Protein AF-A0A0K2RAI9-F1 (afdb_monomer_lite)

Radius of gyration: 22.09 Å; chains: 1; bounding box: 43×58×55 Å

Sequence (141 aa):
MCGDSTQCEHCEAVRPSGDGKACTARARARSPASTPNLTAAYDSKPKEEITSVSQIRPGLVSMLSSFAKTPEQKAKIATAGACLGDAVLRAGFSAGSLHFFVGGAPLGSGSMVEHLATDKDKQLWTSTAFTGTMSGCLRSA

Foldseek 3Di:
DDDDDDDDDDDDDDDDDDDDDDPPPPPPPPPPPPQFQQQQPDDQPLPDDDQDLVQLLVLQLLQQLLQDPDPVLSVLSNQLSSQLSVLVNVLPADSQLSSSSSSNGNRRPHDSLVRRPDVVNSCSCVDPVSVVSSVVSSVVD

pLDDT: mean 71.95, std 19.82, range [30.84, 91.62]

Structure (mmCIF, N/CA/C/O backbone):
data_AF-A0A0K2RAI9-F1
#
_entry.id   AF-A0A0K2RAI9-F1
#
loop_
_atom_site.group_PDB
_atom_site.id
_atom_site.type_symbol
_atom_site.label_atom_id
_atom_site.label_alt_id
_atom_site.label_comp_id
_atom_site.label_asym_id
_atom_site.label_entity_id
_atom_site.label_seq_id
_atom_site.pdbx_PDB_ins_code
_atom_site.Cartn_x
_atom_site.Cartn_y
_atom_site.Cartn_z
_atom_site.occupancy
_atom_site.B_iso_or_equiv
_atom_site.auth_seq_id
_atom_site.auth_comp_id
_atom_site.auth_asym_id
_atom_site.auth_atom_id
_atom_site.pdbx_PDB_model_num
ATOM 1 N N . MET A 1 1 ? 18.852 44.214 -7.715 1.00 45.56 1 MET A N 1
ATOM 2 C CA . MET A 1 1 ? 19.507 43.484 -6.606 1.00 45.56 1 MET A CA 1
ATOM 3 C C . MET A 1 1 ? 18.631 42.292 -6.239 1.00 45.56 1 MET A C 1
ATOM 5 O O . MET A 1 1 ? 17.436 42.384 -6.487 1.00 45.56 1 MET A O 1
ATOM 9 N N . CYS A 1 2 ? 19.245 41.225 -5.707 1.00 36.06 2 CYS A N 1
ATOM 10 C CA . CYS A 1 2 ? 18.844 39.799 -5.723 1.00 36.06 2 CYS A CA 1
ATOM 11 C C . CYS A 1 2 ? 19.108 39.145 -7.097 1.00 36.06 2 CYS A C 1
ATOM 13 O O . CYS A 1 2 ? 18.464 39.506 -8.070 1.00 36.06 2 CYS A O 1
ATOM 15 N N . GLY A 1 3 ? 20.053 38.225 -7.289 1.00 35.62 3 GLY A N 1
ATOM 16 C CA . GLY A 1 3 ? 20.950 37.549 -6.353 1.00 35.62 3 GLY A CA 1
ATOM 17 C C . GLY A 1 3 ? 21.302 36.163 -6.907 1.00 35.62 3 GLY A C 1
ATOM 18 O O . GLY A 1 3 ? 20.411 35.341 -7.052 1.00 35.62 3 GLY A O 1
ATOM 19 N N . ASP A 1 4 ? 22.588 35.970 -7.189 1.00 37.91 4 ASP A N 1
ATOM 20 C CA . ASP A 1 4 ? 23.339 34.709 -7.126 1.00 37.91 4 ASP A CA 1
ATOM 21 C C . ASP A 1 4 ? 23.076 33.560 -8.136 1.00 37.91 4 ASP A C 1
ATOM 23 O O . ASP A 1 4 ? 22.118 32.801 -8.061 1.00 37.91 4 ASP A O 1
ATOM 27 N N . SER A 1 5 ? 24.038 33.447 -9.062 1.00 52.16 5 SER A N 1
ATOM 28 C CA . SER A 1 5 ? 24.790 32.235 -9.423 1.00 52.16 5 SER A CA 1
ATOM 29 C C . SER A 1 5 ? 24.032 30.928 -9.711 1.00 52.16 5 SER A C 1
ATOM 31 O O . SER A 1 5 ? 23.669 30.187 -8.804 1.00 52.16 5 SER A O 1
ATOM 33 N N . THR A 1 6 ? 23.991 30.528 -10.990 1.00 41.56 6 THR A N 1
ATOM 34 C CA . THR A 1 6 ? 24.748 29.362 -11.520 1.00 41.56 6 THR A CA 1
ATOM 35 C C . THR A 1 6 ? 24.171 28.892 -12.868 1.00 41.56 6 THR A C 1
ATOM 37 O O . THR A 1 6 ? 23.036 28.438 -12.955 1.00 41.56 6 THR A O 1
ATOM 40 N N . GLN A 1 7 ? 25.032 28.969 -13.892 1.00 42.25 7 GLN A N 1
ATOM 41 C CA . GLN A 1 7 ? 25.045 28.212 -15.157 1.00 42.25 7 GLN A CA 1
ATOM 42 C C . GLN A 1 7 ? 24.017 28.543 -16.255 1.00 42.25 7 GLN A C 1
ATOM 44 O O . GLN A 1 7 ? 22.974 27.916 -16.424 1.00 42.25 7 GLN A O 1
ATOM 49 N N . CYS A 1 8 ? 24.452 29.452 -17.134 1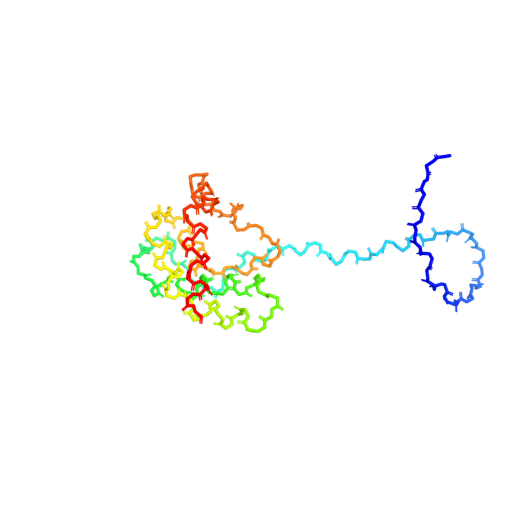.00 46.62 8 CYS A N 1
ATOM 50 C CA . CYS A 1 8 ? 24.381 29.223 -18.576 1.00 46.62 8 CYS A CA 1
ATOM 51 C C . CYS A 1 8 ? 25.149 27.940 -18.917 1.00 46.62 8 CYS A C 1
ATOM 53 O O . CYS A 1 8 ? 26.312 27.861 -18.542 1.00 46.62 8 CYS A O 1
ATOM 55 N N . GLU A 1 9 ? 24.584 27.021 -19.700 1.00 40.31 9 GLU A N 1
ATOM 56 C CA . GLU A 1 9 ? 25.393 26.184 -20.591 1.00 40.31 9 GLU A CA 1
ATOM 57 C C . GLU A 1 9 ? 24.587 25.757 -21.832 1.00 40.31 9 GLU A C 1
ATOM 59 O O . GLU A 1 9 ? 23.513 25.167 -21.742 1.00 40.31 9 GLU A O 1
ATOM 64 N N . HIS A 1 10 ? 25.164 26.106 -22.986 1.00 39.06 10 HIS A N 1
ATOM 65 C CA . HIS A 1 10 ? 24.870 25.681 -24.358 1.00 39.06 10 HIS A CA 1
ATOM 66 C C . HIS A 1 10 ? 23.598 26.186 -25.067 1.00 39.06 10 HIS A C 1
ATOM 68 O O . HIS A 1 10 ? 22.583 25.504 -25.202 1.00 39.06 10 HIS A O 1
ATOM 74 N N . CYS A 1 11 ? 23.749 27.367 -25.679 1.00 37.88 11 CYS A N 1
ATOM 75 C CA . CYS A 1 11 ? 23.127 27.699 -26.960 1.00 37.88 11 CYS A CA 1
ATOM 76 C C . CYS A 1 11 ? 23.979 27.094 -28.089 1.00 37.88 11 CYS A C 1
ATOM 78 O O . CYS A 1 11 ? 25.105 27.543 -28.282 1.00 37.88 11 CYS A O 1
ATOM 80 N N . GLU A 1 12 ? 23.450 26.143 -28.863 1.00 37.72 12 GLU A N 1
ATOM 81 C CA . GLU A 1 12 ? 24.020 25.790 -30.171 1.00 37.72 12 GLU A CA 1
ATOM 82 C C . GLU A 1 12 ? 22.965 25.973 -31.271 1.00 37.72 12 GLU A C 1
ATOM 84 O O . GLU A 1 12 ? 21.769 25.743 -31.075 1.00 37.72 12 GLU A O 1
ATOM 89 N N . ALA A 1 13 ? 23.420 26.551 -32.378 1.00 40.81 13 ALA A N 1
ATOM 90 C CA . ALA A 1 13 ? 22.660 27.420 -33.259 1.00 40.81 13 ALA A CA 1
ATOM 91 C C . ALA A 1 13 ? 21.888 26.679 -34.359 1.00 40.81 13 ALA A C 1
ATOM 93 O O . ALA A 1 13 ? 22.457 25.884 -35.102 1.00 40.81 13 ALA A O 1
ATOM 94 N N . VAL A 1 14 ? 20.629 27.069 -34.576 1.00 36.84 14 VAL A N 1
ATOM 95 C CA . VAL A 1 14 ? 19.945 26.871 -35.861 1.00 36.84 14 VAL A CA 1
ATOM 96 C C . VAL A 1 14 ? 19.528 28.247 -36.374 1.00 36.84 14 VAL A C 1
ATOM 98 O O . VAL A 1 14 ? 18.810 28.983 -35.700 1.00 36.84 14 VAL A O 1
ATOM 101 N N . ARG A 1 15 ? 20.064 28.634 -37.537 1.00 35.94 15 ARG A N 1
ATOM 102 C CA . ARG A 1 15 ? 19.845 29.947 -38.166 1.00 35.94 15 ARG A CA 1
ATOM 103 C C . ARG A 1 15 ? 18.355 30.112 -38.526 1.00 35.94 15 ARG A C 1
ATOM 105 O O . ARG A 1 15 ? 17.828 29.219 -39.188 1.00 35.94 15 ARG A O 1
ATOM 112 N N . PRO A 1 16 ? 17.687 31.225 -38.170 1.00 39.94 16 PRO A N 1
ATOM 113 C CA . PRO A 1 16 ? 16.328 31.498 -38.620 1.00 39.94 16 PRO A CA 1
ATOM 114 C C . PRO A 1 16 ? 16.350 32.320 -39.918 1.00 39.94 16 PRO A C 1
ATOM 116 O O . PRO A 1 16 ? 16.980 33.376 -39.982 1.00 39.94 16 PRO A O 1
ATOM 119 N N . SER A 1 17 ? 15.639 31.860 -40.948 1.00 39.84 17 SER A N 1
ATOM 120 C CA . SER A 1 17 ? 15.112 32.761 -41.975 1.00 39.84 17 SER A CA 1
ATOM 121 C C . SER A 1 17 ? 13.777 33.304 -41.479 1.00 39.84 17 SER A C 1
ATOM 123 O O . SER A 1 17 ? 12.852 32.527 -41.262 1.00 39.84 17 SER A O 1
ATOM 125 N N . GLY A 1 18 ? 13.690 34.627 -41.351 1.00 38.16 18 GLY A N 1
ATOM 126 C CA . GLY A 1 18 ? 12.426 35.357 -41.253 1.00 38.16 18 GLY A CA 1
ATOM 127 C C . GLY A 1 18 ? 12.044 35.794 -39.842 1.00 38.16 18 GLY A C 1
ATOM 128 O O . GLY A 1 18 ? 11.634 34.985 -39.022 1.00 38.16 18 GLY A O 1
ATOM 129 N N . ASP A 1 19 ? 12.199 37.097 -39.616 1.00 47.91 19 ASP A N 1
ATOM 130 C CA . ASP A 1 19 ? 11.385 37.991 -38.790 1.00 47.91 19 ASP A CA 1
ATOM 131 C C . ASP A 1 19 ? 10.668 37.459 -37.539 1.00 47.91 19 ASP A C 1
ATOM 133 O O . ASP A 1 19 ? 9.667 36.750 -37.592 1.00 47.91 19 ASP A O 1
ATOM 137 N N . GLY A 1 20 ? 11.113 37.981 -36.392 1.00 39.53 20 GLY A N 1
ATOM 138 C CA . GLY A 1 20 ? 10.353 37.980 -35.145 1.00 39.53 20 GLY A CA 1
ATOM 139 C C . GLY A 1 20 ? 11.200 37.560 -33.954 1.00 39.53 20 GLY A C 1
ATOM 140 O O . GLY A 1 20 ? 11.411 36.377 -33.707 1.00 39.53 20 GLY A O 1
ATOM 141 N N . LYS A 1 21 ? 11.678 38.535 -33.170 1.00 43.12 21 LYS A N 1
ATOM 142 C CA . LYS A 1 21 ? 12.261 38.279 -31.845 1.00 43.12 21 LYS A CA 1
ATOM 143 C C . LYS A 1 21 ? 11.191 37.647 -30.950 1.00 43.12 21 LYS A C 1
ATOM 145 O O . LYS A 1 21 ? 10.388 38.354 -30.354 1.00 43.12 21 LYS A O 1
ATOM 150 N N . ALA A 1 22 ? 11.221 36.330 -30.815 1.00 35.75 22 ALA A N 1
ATOM 151 C CA . ALA A 1 22 ? 10.556 35.627 -29.734 1.00 35.75 22 ALA A CA 1
ATOM 152 C C . ALA A 1 22 ? 11.609 34.789 -29.013 1.00 35.75 22 ALA A C 1
ATOM 154 O O . ALA A 1 22 ? 12.092 33.784 -29.530 1.00 35.75 22 ALA A O 1
ATOM 155 N N . CYS A 1 23 ? 11.975 35.208 -27.801 1.00 30.84 23 CYS A N 1
ATOM 156 C CA . CYS A 1 23 ? 12.595 34.304 -26.845 1.00 30.84 23 CYS A CA 1
ATOM 157 C C . CYS A 1 23 ? 11.533 33.263 -26.488 1.00 30.84 23 CYS A C 1
ATOM 159 O O . CYS A 1 23 ? 10.765 33.445 -25.546 1.00 30.84 23 CYS A O 1
ATOM 161 N N . THR A 1 24 ? 11.439 32.185 -27.263 1.00 36.31 24 THR A N 1
ATOM 162 C CA . THR A 1 24 ? 10.699 31.006 -26.835 1.00 36.31 24 THR A CA 1
ATOM 163 C C . THR A 1 24 ? 11.445 30.452 -25.638 1.00 36.31 24 THR A C 1
ATOM 165 O O . THR A 1 24 ? 12.447 29.749 -25.784 1.00 36.31 24 THR A O 1
ATOM 168 N N . ALA A 1 25 ? 10.965 30.790 -24.441 1.00 41.06 25 ALA A N 1
ATOM 169 C CA . ALA A 1 25 ? 11.183 29.959 -23.281 1.00 41.06 25 ALA A CA 1
ATOM 170 C C . ALA A 1 25 ? 10.761 28.556 -23.712 1.00 41.06 25 ALA A C 1
ATOM 172 O O . ALA A 1 25 ? 9.574 28.272 -23.880 1.00 41.06 25 ALA A O 1
ATOM 173 N N . ARG A 1 26 ? 11.749 27.695 -23.975 1.00 37.47 26 ARG A N 1
ATOM 174 C CA . ARG A 1 26 ? 11.554 26.255 -23.988 1.00 37.47 26 ARG A CA 1
ATOM 175 C C . ARG A 1 26 ? 11.016 25.965 -22.598 1.00 37.47 26 ARG A C 1
ATOM 177 O O . ARG A 1 26 ? 11.778 25.787 -21.649 1.00 37.47 26 ARG A O 1
ATOM 184 N N . ALA A 1 27 ? 9.692 25.957 -22.471 1.00 38.25 27 ALA A N 1
ATOM 185 C CA . ALA A 1 27 ? 9.048 25.116 -21.503 1.00 38.25 27 ALA A CA 1
ATOM 186 C C . ALA A 1 27 ? 9.686 23.760 -21.766 1.00 38.25 27 ALA A C 1
ATOM 188 O O . ALA A 1 27 ? 9.424 23.117 -22.784 1.00 38.25 27 ALA A O 1
ATOM 189 N N . ARG A 1 28 ? 10.639 23.391 -20.900 1.00 36.75 28 ARG A N 1
ATOM 190 C CA . ARG A 1 28 ? 10.981 22.004 -20.638 1.00 36.75 28 ARG A CA 1
ATOM 191 C C . ARG A 1 28 ? 9.630 21.325 -20.704 1.00 36.75 28 ARG A C 1
ATOM 193 O O . ARG A 1 28 ? 8.760 21.682 -19.906 1.00 36.75 28 ARG A O 1
ATOM 200 N N . ALA A 1 29 ? 9.411 20.482 -21.706 1.00 37.72 29 ALA A N 1
ATOM 201 C CA . ALA A 1 29 ? 8.288 19.582 -21.667 1.00 37.72 29 ALA A CA 1
ATOM 202 C C . ALA A 1 29 ? 8.487 18.842 -20.344 1.00 37.72 29 ALA A C 1
ATOM 204 O O . ALA A 1 29 ? 9.337 17.961 -20.233 1.00 37.72 29 ALA A O 1
ATOM 205 N N . ARG A 1 30 ? 7.818 19.314 -19.282 1.00 36.12 30 ARG A N 1
ATOM 206 C CA . ARG A 1 30 ? 7.545 18.494 -18.121 1.00 36.12 30 ARG A CA 1
ATOM 207 C C . ARG A 1 30 ? 6.828 17.348 -18.790 1.00 36.12 30 ARG A C 1
ATOM 209 O O . ARG A 1 30 ? 5.745 17.563 -19.335 1.00 36.12 30 ARG A O 1
ATOM 216 N N . SER A 1 31 ? 7.490 16.193 -18.853 1.00 37.91 31 SER A N 1
ATOM 217 C CA . SER A 1 31 ? 6.825 14.925 -19.111 1.00 37.91 31 SER A CA 1
ATOM 218 C C . SER A 1 31 ? 5.465 15.029 -18.431 1.00 37.91 31 SER A C 1
ATOM 220 O O . SER A 1 31 ? 5.462 15.485 -17.276 1.00 37.91 31 SER A O 1
ATOM 222 N N . PRO A 1 32 ? 4.346 14.781 -19.145 1.00 43.00 32 PRO A N 1
ATOM 223 C CA . PRO A 1 32 ? 3.017 14.988 -18.582 1.00 43.00 32 PRO A CA 1
ATOM 224 C C . PRO A 1 32 ? 3.064 14.389 -17.190 1.00 43.00 32 PRO A C 1
ATOM 226 O O . PRO A 1 32 ? 3.530 13.258 -17.066 1.00 43.00 32 PRO A O 1
ATOM 229 N N . ALA A 1 33 ? 2.775 15.195 -16.162 1.00 47.22 33 ALA A N 1
ATOM 230 C CA . ALA A 1 33 ? 2.782 14.722 -14.788 1.00 47.22 33 ALA A CA 1
ATOM 231 C C . ALA A 1 33 ? 1.947 13.444 -14.802 1.00 47.22 33 ALA A C 1
ATOM 233 O O . ALA A 1 33 ? 0.750 13.518 -15.081 1.00 47.22 33 ALA A O 1
ATOM 234 N N . SER A 1 34 ? 2.634 12.299 -14.717 1.00 51.09 34 SER A N 1
ATOM 235 C CA . SER A 1 34 ? 2.105 11.032 -15.198 1.00 51.09 34 SER A CA 1
ATOM 236 C C . SER A 1 34 ? 0.830 10.777 -14.433 1.00 51.09 34 SER A C 1
ATOM 238 O O . SER A 1 34 ? 0.868 10.622 -13.213 1.00 51.09 34 SER A O 1
ATOM 240 N N . THR A 1 35 ? -0.302 10.823 -15.127 1.00 48.22 35 THR A N 1
ATOM 241 C CA . THR A 1 35 ? -1.587 10.515 -14.519 1.00 48.22 35 THR A CA 1
ATOM 242 C C . THR A 1 35 ? -1.444 9.101 -13.957 1.00 48.22 35 THR A C 1
ATOM 244 O O . THR A 1 35 ? -1.031 8.212 -14.711 1.00 48.22 35 THR A O 1
ATOM 247 N N . PRO A 1 36 ? -1.650 8.884 -12.645 1.00 56.69 36 PRO A N 1
ATOM 248 C CA . PRO A 1 36 ? -1.454 7.569 -12.056 1.00 56.69 36 PRO A CA 1
ATOM 249 C C . PRO A 1 36 ? -2.339 6.565 -12.793 1.00 56.69 36 PRO A C 1
ATOM 251 O O . PRO A 1 36 ? -3.520 6.828 -13.030 1.00 56.69 36 PRO A O 1
ATOM 254 N N . ASN A 1 37 ? -1.769 5.431 -13.203 1.00 59.53 37 ASN A N 1
ATOM 255 C CA . ASN A 1 37 ? -2.560 4.387 -13.831 1.00 59.53 37 ASN A CA 1
ATOM 256 C C . ASN A 1 37 ? -3.310 3.636 -12.727 1.00 59.53 37 ASN A C 1
ATOM 258 O O . ASN A 1 37 ? -2.749 2.797 -12.027 1.00 59.53 37 ASN A O 1
ATOM 262 N N . LEU A 1 38 ? -4.587 3.979 -12.569 1.00 63.22 38 LEU A N 1
ATOM 263 C CA . LEU A 1 38 ? -5.484 3.374 -11.583 1.00 63.22 38 LEU A CA 1
ATOM 264 C C . LEU A 1 38 ? -6.116 2.068 -12.075 1.00 63.22 38 LEU A C 1
ATOM 266 O O . LEU A 1 38 ? -6.953 1.495 -11.382 1.00 63.22 38 LEU A O 1
ATOM 270 N N . THR A 1 39 ? -5.739 1.596 -13.265 1.00 68.56 39 THR A N 1
ATOM 271 C CA . THR A 1 39 ? -6.208 0.307 -13.772 1.00 68.56 39 THR A CA 1
ATOM 272 C C . THR A 1 39 ? -5.646 -0.788 -12.880 1.00 68.56 39 THR A C 1
ATOM 274 O O . THR A 1 39 ? -4.428 -0.924 -12.750 1.00 68.56 39 THR A O 1
ATOM 277 N N . ALA A 1 40 ? -6.530 -1.566 -12.260 1.00 69.38 40 ALA A N 1
ATOM 278 C CA . ALA A 1 40 ? -6.128 -2.730 -11.493 1.00 69.38 40 ALA A CA 1
ATOM 279 C C . ALA A 1 40 ? -5.344 -3.694 -12.401 1.00 69.38 40 ALA A C 1
ATOM 281 O O . ALA A 1 40 ? -5.796 -4.051 -13.487 1.00 69.38 40 ALA A O 1
ATOM 282 N N . ALA A 1 41 ? -4.155 -4.093 -11.960 1.00 68.44 41 ALA A N 1
ATOM 283 C CA . ALA A 1 41 ? -3.351 -5.120 -12.609 1.00 68.44 41 ALA A CA 1
ATOM 284 C C . ALA A 1 41 ? -3.931 -6.530 -12.393 1.00 68.44 41 ALA A C 1
ATOM 286 O O . ALA A 1 41 ? -3.616 -7.442 -13.155 1.00 68.44 41 ALA A O 1
ATOM 287 N N . TYR A 1 42 ? -4.767 -6.704 -11.366 1.00 65.44 42 TYR A N 1
ATOM 288 C CA . TYR A 1 42 ? -5.403 -7.971 -11.016 1.00 65.44 42 TYR A CA 1
ATOM 289 C C . TYR A 1 42 ? -6.897 -7.775 -10.764 1.00 65.44 42 TYR A C 1
ATOM 291 O O . TYR A 1 42 ? -7.306 -6.773 -10.176 1.00 65.44 42 TYR A O 1
ATOM 299 N N . ASP A 1 43 ? -7.705 -8.759 -11.160 1.00 67.06 43 ASP A N 1
ATOM 300 C CA . ASP A 1 43 ? -9.129 -8.794 -10.834 1.00 67.06 43 ASP A CA 1
ATOM 301 C C . ASP A 1 43 ? -9.319 -8.914 -9.319 1.00 67.06 43 ASP A C 1
ATOM 303 O O . ASP A 1 43 ? -9.131 -9.978 -8.723 1.00 67.06 43 ASP A O 1
ATOM 307 N N . SER A 1 44 ? -9.724 -7.819 -8.679 1.00 62.00 44 SER A N 1
ATOM 308 C CA . SER A 1 44 ? -10.249 -7.858 -7.322 1.00 62.00 44 SER A CA 1
ATOM 309 C C . SER A 1 44 ? -11.765 -8.010 -7.403 1.00 62.00 44 SER A C 1
ATOM 311 O O . SER A 1 44 ? -12.461 -7.174 -7.971 1.00 62.00 44 SER A O 1
ATOM 313 N N . LYS A 1 45 ? -12.315 -9.097 -6.848 1.00 67.31 45 LYS A N 1
ATOM 314 C CA . LYS A 1 45 ? -13.771 -9.227 -6.707 1.00 67.31 45 LYS A CA 1
ATOM 315 C C . LYS A 1 45 ? -14.211 -8.354 -5.530 1.00 67.31 45 LYS A C 1
ATOM 317 O O . LYS A 1 45 ? -13.954 -8.752 -4.401 1.00 67.31 45 LYS A O 1
ATOM 322 N N . PRO A 1 46 ? -14.912 -7.225 -5.728 1.00 58.19 46 PRO A N 1
ATOM 323 C CA . PRO A 1 46 ? -15.147 -6.215 -4.684 1.00 58.19 46 PRO A CA 1
ATOM 324 C C . PRO A 1 46 ? -16.071 -6.659 -3.533 1.00 58.19 46 PRO A C 1
ATOM 326 O O . PRO A 1 46 ? -16.352 -5.876 -2.633 1.00 58.19 46 PRO A O 1
ATOM 329 N N . LYS A 1 47 ? -16.597 -7.890 -3.583 1.00 61.50 47 LYS A N 1
ATOM 330 C CA . LYS A 1 47 ? -17.438 -8.505 -2.542 1.00 61.50 47 LYS A CA 1
ATOM 331 C C . LYS A 1 47 ? -16.770 -9.707 -1.867 1.00 61.50 47 LYS A C 1
ATOM 333 O O . LYS A 1 47 ? -17.392 -10.338 -1.020 1.00 61.50 47 LYS A O 1
ATOM 338 N N . GLU A 1 48 ? -15.564 -10.077 -2.292 1.00 75.00 48 GLU A N 1
ATOM 339 C CA . GLU A 1 48 ? -14.844 -11.217 -1.731 1.00 75.00 48 GLU A CA 1
ATOM 340 C C . GLU A 1 48 ? -14.049 -10.761 -0.510 1.00 75.00 48 GLU A C 1
ATOM 342 O O . GLU A 1 48 ? -13.266 -9.820 -0.589 1.00 75.00 48 GLU A O 1
ATOM 347 N N . GLU A 1 49 ? -14.246 -11.411 0.633 1.00 78.25 49 GLU A N 1
ATOM 348 C CA . GLU A 1 49 ? -13.482 -11.063 1.824 1.00 78.25 49 GLU A CA 1
ATOM 349 C C . GLU A 1 49 ? -12.002 -11.415 1.620 1.00 78.25 49 GLU A C 1
ATOM 351 O O . GLU A 1 49 ? -11.640 -12.550 1.293 1.00 78.25 49 GLU A O 1
ATOM 356 N N . ILE A 1 50 ? -11.137 -10.419 1.796 1.00 81.38 50 ILE A N 1
ATOM 357 C CA . ILE A 1 50 ? -9.696 -10.586 1.660 1.00 81.38 50 ILE A CA 1
ATOM 358 C C . ILE A 1 50 ? -9.123 -10.974 3.024 1.00 81.38 50 ILE A C 1
ATOM 360 O O . ILE A 1 50 ? -8.925 -10.121 3.886 1.00 81.38 50 ILE A O 1
ATOM 364 N N . THR A 1 51 ? -8.845 -12.263 3.213 1.00 82.06 51 THR A N 1
ATOM 365 C CA . THR A 1 51 ? -8.391 -12.812 4.505 1.00 82.06 51 THR A CA 1
ATOM 366 C C . THR A 1 51 ? -6.983 -13.392 4.462 1.00 82.06 51 THR A C 1
ATOM 368 O O . THR A 1 51 ? -6.418 -13.717 5.505 1.00 82.06 51 THR A O 1
ATOM 371 N N . SER A 1 52 ? -6.388 -13.523 3.272 1.00 84.38 52 SER A N 1
ATOM 372 C CA . SER A 1 52 ? -5.115 -14.221 3.102 1.00 84.38 52 SER A CA 1
ATOM 373 C C . SER A 1 52 ? -4.052 -13.387 2.391 1.00 84.38 52 SER A C 1
ATOM 375 O O . SER A 1 52 ? -4.318 -12.631 1.454 1.00 84.38 52 SER A O 1
ATOM 377 N N . VAL A 1 53 ? -2.799 -13.566 2.821 1.00 86.00 53 VAL A N 1
ATOM 378 C CA . VAL A 1 53 ? -1.628 -12.882 2.243 1.00 86.00 53 VAL A CA 1
ATOM 379 C C . VAL A 1 53 ? -1.510 -13.195 0.753 1.00 86.00 53 VAL A C 1
ATOM 381 O O . VAL A 1 53 ? -1.172 -12.321 -0.041 1.00 86.00 53 VAL A O 1
ATOM 384 N N . SER A 1 54 ? -1.832 -14.427 0.358 1.00 83.69 54 SER A N 1
ATOM 385 C CA . SER A 1 54 ? -1.783 -14.891 -1.030 1.00 83.69 54 SER A CA 1
ATOM 386 C C . SER A 1 54 ? -2.697 -14.096 -1.968 1.00 83.69 54 SER A C 1
ATOM 388 O O . SER A 1 54 ? -2.348 -13.950 -3.136 1.00 83.69 54 SER A O 1
ATOM 390 N N . GLN A 1 55 ? -3.820 -13.560 -1.467 1.00 84.62 55 GLN A N 1
ATOM 391 C CA . GLN A 1 55 ? -4.738 -12.722 -2.249 1.00 84.62 55 GLN A CA 1
ATOM 392 C C . GLN A 1 55 ? -4.178 -11.305 -2.469 1.00 84.62 55 GLN A C 1
ATOM 394 O O . GLN A 1 55 ? -4.293 -10.767 -3.564 1.00 84.62 55 GLN A O 1
ATOM 399 N N . ILE A 1 56 ? -3.538 -10.702 -1.459 1.00 85.31 56 ILE A N 1
ATOM 400 C CA . ILE A 1 56 ? -3.043 -9.309 -1.530 1.00 85.31 56 ILE A CA 1
ATOM 401 C C . ILE A 1 56 ? -1.662 -9.217 -2.168 1.00 85.31 56 ILE A C 1
ATOM 403 O O . ILE A 1 56 ? -1.378 -8.273 -2.904 1.00 85.31 56 ILE A O 1
ATOM 407 N N . ARG A 1 57 ? -0.789 -10.188 -1.885 1.00 88.50 57 ARG A N 1
ATOM 408 C CA . ARG A 1 57 ? 0.618 -10.189 -2.299 1.00 88.50 57 ARG A CA 1
ATOM 409 C C . ARG A 1 57 ? 0.831 -9.816 -3.772 1.00 88.50 57 ARG A C 1
ATOM 411 O O . ARG A 1 57 ? 1.646 -8.925 -3.999 1.00 88.50 57 ARG A O 1
ATOM 418 N N . PRO A 1 58 ? 0.189 -10.457 -4.770 1.00 86.12 58 PRO A N 1
ATOM 419 C CA . PRO A 1 58 ? 0.478 -10.159 -6.175 1.00 86.12 58 PRO A CA 1
ATOM 420 C C . PRO A 1 58 ? 0.172 -8.699 -6.540 1.00 86.12 58 PRO A C 1
ATOM 422 O O . PRO A 1 58 ? 1.008 -8.033 -7.159 1.00 86.12 58 PRO A O 1
ATOM 425 N N . GLY A 1 59 ? -0.970 -8.176 -6.087 1.00 85.94 59 GLY A N 1
ATOM 426 C CA . GLY A 1 59 ? -1.350 -6.786 -6.307 1.00 85.94 59 GLY A CA 1
ATOM 427 C C . GLY A 1 59 ? -0.430 -5.805 -5.586 1.00 85.94 59 GLY A C 1
ATOM 428 O O . GLY A 1 59 ? 0.119 -4.888 -6.200 1.00 85.94 59 GLY A O 1
ATOM 429 N N . LEU A 1 60 ? -0.165 -6.053 -4.304 1.00 86.56 60 LEU A N 1
ATOM 430 C CA . LEU A 1 60 ? 0.687 -5.201 -3.481 1.00 86.56 60 LEU A CA 1
ATOM 431 C C . LEU A 1 60 ? 2.118 -5.128 -4.028 1.00 86.56 60 LEU A C 1
ATOM 433 O O . LEU A 1 60 ? 2.688 -4.041 -4.115 1.00 86.56 60 LEU A O 1
ATOM 437 N N . VAL A 1 61 ? 2.687 -6.263 -4.449 1.00 88.06 61 VAL A N 1
ATOM 438 C CA . VAL A 1 61 ? 4.017 -6.317 -5.072 1.00 88.06 61 VAL A CA 1
ATOM 439 C C . VAL A 1 61 ? 4.035 -5.538 -6.383 1.00 88.06 61 VAL A C 1
ATOM 441 O O . VAL A 1 61 ? 4.970 -4.771 -6.598 1.00 88.06 61 VAL A O 1
ATOM 444 N N . SER A 1 62 ? 3.021 -5.682 -7.241 1.00 85.12 62 SER A N 1
ATOM 445 C CA . SER A 1 62 ? 2.917 -4.932 -8.505 1.00 85.12 62 SER A CA 1
ATOM 446 C C . SER A 1 62 ? 2.862 -3.421 -8.273 1.00 85.12 62 SER A C 1
ATOM 448 O O . SER A 1 62 ? 3.642 -2.652 -8.848 1.00 85.12 62 SER A O 1
ATOM 450 N N . MET A 1 63 ? 1.992 -2.996 -7.358 1.00 86.19 63 MET A N 1
ATOM 451 C CA . MET A 1 63 ? 1.829 -1.593 -7.004 1.00 86.19 63 MET A CA 1
ATOM 452 C C . MET A 1 63 ? 3.120 -1.015 -6.414 1.00 86.19 63 MET A C 1
ATOM 454 O O . MET A 1 63 ? 3.613 0.001 -6.894 1.00 86.19 63 MET A O 1
ATOM 458 N N . LEU A 1 64 ? 3.726 -1.677 -5.423 1.00 84.69 64 LEU A N 1
ATOM 459 C CA . LEU A 1 64 ? 4.972 -1.210 -4.806 1.00 84.69 64 LEU A CA 1
ATOM 460 C C . LEU A 1 64 ? 6.147 -1.216 -5.792 1.00 84.69 64 LEU A C 1
ATOM 462 O O . LEU A 1 64 ? 6.947 -0.280 -5.813 1.00 84.69 64 LEU A O 1
ATOM 466 N N . SER A 1 65 ? 6.219 -2.218 -6.670 1.00 85.56 65 SER A N 1
ATOM 467 C CA . SER A 1 65 ? 7.232 -2.289 -7.729 1.00 85.56 65 SER A CA 1
ATOM 468 C C . SER A 1 65 ? 7.123 -1.137 -8.726 1.00 85.56 65 SER A C 1
ATOM 470 O O . SER A 1 65 ? 8.106 -0.827 -9.396 1.00 85.56 65 SER A O 1
ATOM 472 N N . SER A 1 66 ? 5.967 -0.473 -8.818 1.00 83.06 66 SER A N 1
ATOM 473 C CA . SER A 1 66 ? 5.791 0.712 -9.664 1.00 83.06 66 SER A CA 1
ATOM 474 C C . SER A 1 66 ? 6.501 1.953 -9.112 1.00 83.06 66 SER A C 1
ATOM 476 O O . SER A 1 66 ? 6.837 2.848 -9.882 1.00 83.06 66 SER A O 1
ATOM 478 N N . PHE A 1 67 ? 6.792 1.985 -7.806 1.00 80.44 67 PHE A N 1
ATOM 479 C CA . PHE A 1 67 ? 7.589 3.036 -7.164 1.00 80.44 67 PHE A CA 1
ATOM 480 C C . PHE A 1 67 ? 9.097 2.741 -7.168 1.00 80.44 67 PHE A C 1
ATOM 48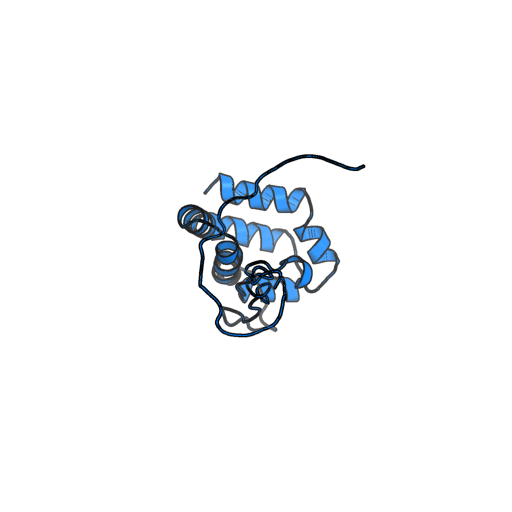2 O O . PHE A 1 67 ? 9.910 3.636 -6.923 1.00 80.44 67 PHE A O 1
ATOM 489 N N . ALA A 1 68 ? 9.488 1.491 -7.428 1.00 85.06 68 ALA A N 1
ATOM 490 C CA . ALA A 1 68 ? 10.886 1.090 -7.472 1.00 85.06 68 ALA A CA 1
ATOM 491 C C . ALA A 1 68 ? 11.595 1.676 -8.700 1.00 85.06 68 ALA A C 1
ATOM 493 O O . ALA A 1 68 ? 11.165 1.496 -9.841 1.00 85.06 68 ALA A O 1
ATOM 494 N N . LYS A 1 69 ? 12.733 2.333 -8.460 1.00 82.19 69 LYS A N 1
ATOM 495 C CA . LYS A 1 69 ? 13.554 2.969 -9.501 1.00 82.19 69 LYS A CA 1
ATOM 496 C C . LYS A 1 69 ? 14.551 2.004 -10.137 1.00 82.19 69 LYS A C 1
ATOM 498 O O . LYS A 1 69 ? 15.012 2.263 -11.244 1.00 82.19 69 LYS A O 1
ATOM 503 N N . THR A 1 70 ? 14.885 0.907 -9.453 1.00 85.50 70 THR A N 1
ATOM 504 C CA . THR A 1 70 ? 15.857 -0.088 -9.928 1.00 85.50 70 THR A CA 1
ATOM 505 C C . THR A 1 70 ? 15.280 -1.509 -9.930 1.00 85.50 70 THR A C 1
ATOM 507 O O . THR A 1 70 ? 14.375 -1.814 -9.145 1.00 85.50 70 THR A O 1
ATOM 510 N N . PRO A 1 71 ? 15.801 -2.413 -10.782 1.00 85.00 71 PRO A N 1
ATOM 511 C CA . PRO A 1 71 ? 15.429 -3.829 -10.764 1.00 85.00 71 PRO A CA 1
ATOM 512 C C . PRO A 1 71 ? 15.681 -4.508 -9.411 1.00 85.00 71 PRO A C 1
ATOM 514 O O . PRO A 1 71 ? 14.864 -5.311 -8.974 1.00 85.00 71 PRO A O 1
ATOM 517 N N . GLU A 1 72 ? 16.756 -4.144 -8.707 1.00 86.50 72 GLU A N 1
ATOM 518 C CA . GLU A 1 72 ? 17.065 -4.675 -7.370 1.00 86.50 72 GLU A CA 1
ATOM 519 C C . GLU A 1 72 ? 16.002 -4.292 -6.336 1.00 86.50 72 GLU A C 1
ATOM 521 O O . GLU A 1 72 ? 15.613 -5.112 -5.509 1.00 86.50 72 GLU A O 1
ATOM 526 N N . GLN A 1 73 ? 15.476 -3.064 -6.403 1.00 85.25 73 GLN A N 1
ATOM 527 C CA . GLN A 1 73 ? 14.365 -2.645 -5.548 1.00 85.25 73 GLN A CA 1
ATOM 528 C C . GLN A 1 73 ? 13.090 -3.437 -5.860 1.00 85.25 73 GLN A C 1
ATOM 530 O O . GLN A 1 73 ? 12.404 -3.862 -4.934 1.00 85.25 73 GLN A O 1
ATOM 535 N N . LYS A 1 74 ? 12.796 -3.694 -7.143 1.00 86.50 74 LYS A N 1
ATOM 536 C CA . LYS A 1 74 ? 11.665 -4.551 -7.544 1.00 86.50 74 LYS A CA 1
ATOM 537 C C . LYS A 1 74 ? 11.826 -5.978 -7.018 1.00 86.50 74 LYS A C 1
ATOM 539 O O . LYS A 1 74 ? 10.874 -6.531 -6.476 1.00 86.50 74 LYS A O 1
ATOM 544 N N . ALA A 1 75 ? 13.02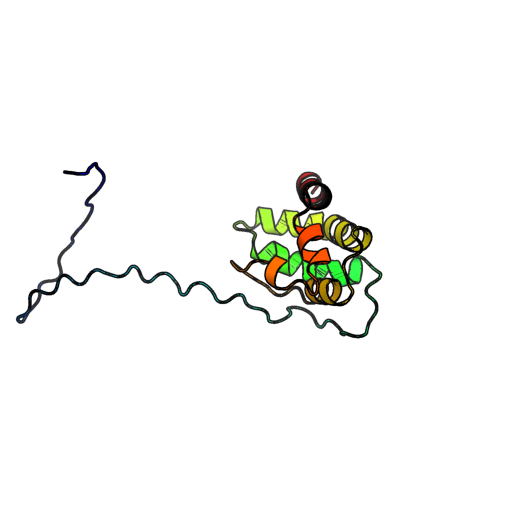8 -6.548 -7.118 1.00 87.94 75 ALA A N 1
ATOM 545 C CA . ALA A 1 75 ? 13.330 -7.875 -6.590 1.00 87.94 75 ALA A CA 1
ATOM 546 C C . ALA A 1 75 ? 13.146 -7.933 -5.065 1.00 87.94 75 ALA A C 1
ATOM 548 O O . ALA A 1 75 ? 12.466 -8.828 -4.572 1.00 87.94 75 ALA A O 1
ATOM 549 N N . LYS A 1 76 ? 13.646 -6.934 -4.324 1.00 89.69 76 LYS A N 1
ATOM 550 C CA . LYS A 1 76 ? 13.422 -6.830 -2.872 1.00 89.69 76 LYS A CA 1
ATOM 551 C C . LYS A 1 76 ? 11.950 -6.740 -2.502 1.00 89.69 76 LYS A C 1
ATOM 553 O O . LYS A 1 76 ? 11.520 -7.409 -1.573 1.00 89.69 76 LYS A O 1
ATOM 558 N N . ILE A 1 77 ? 11.163 -5.947 -3.229 1.00 88.19 77 ILE A N 1
ATOM 559 C CA . ILE A 1 77 ? 9.715 -5.841 -3.004 1.00 88.19 77 ILE A CA 1
ATOM 560 C C . ILE A 1 77 ? 9.026 -7.185 -3.264 1.00 88.19 77 ILE A C 1
ATOM 562 O O . ILE A 1 77 ? 8.165 -7.583 -2.483 1.00 88.19 77 ILE A O 1
ATOM 566 N N . ALA A 1 78 ? 9.416 -7.902 -4.321 1.00 88.38 78 ALA A N 1
ATOM 567 C CA . ALA A 1 78 ? 8.880 -9.226 -4.619 1.00 88.38 78 ALA A CA 1
ATOM 568 C C . ALA A 1 78 ? 9.208 -10.243 -3.512 1.00 88.38 78 ALA A C 1
ATOM 570 O O . ALA A 1 78 ? 8.306 -10.942 -3.048 1.00 88.38 78 ALA A O 1
ATOM 571 N N . THR A 1 79 ? 10.455 -10.268 -3.028 1.00 90.75 79 THR A N 1
ATOM 572 C CA . THR A 1 79 ? 10.886 -11.107 -1.896 1.00 90.75 79 THR A CA 1
ATOM 573 C C . THR A 1 79 ? 10.154 -10.730 -0.605 1.00 90.75 79 THR A C 1
ATOM 575 O O . THR A 1 79 ? 9.642 -11.597 0.103 1.00 90.75 79 THR A O 1
ATOM 578 N N . ALA A 1 80 ? 10.014 -9.432 -0.329 1.00 90.62 80 ALA A N 1
ATOM 579 C CA . ALA A 1 80 ? 9.297 -8.913 0.832 1.00 90.62 80 ALA A CA 1
ATOM 580 C C . ALA A 1 80 ? 7.774 -9.091 0.736 1.00 90.62 80 ALA A C 1
ATOM 582 O O . ALA A 1 80 ? 7.079 -8.887 1.729 1.00 90.62 80 ALA A O 1
ATOM 583 N N . GLY A 1 81 ? 7.232 -9.469 -0.427 1.00 88.06 81 GLY A N 1
ATOM 584 C CA . GLY A 1 81 ? 5.798 -9.458 -0.711 1.00 88.06 81 GLY A CA 1
ATOM 585 C C . GLY A 1 81 ? 4.944 -10.218 0.306 1.00 88.06 81 GLY A C 1
ATOM 586 O O . GLY A 1 81 ? 3.842 -9.779 0.624 1.00 88.06 81 GLY A O 1
ATOM 587 N N . ALA A 1 82 ? 5.451 -11.327 0.853 1.00 89.25 82 ALA A N 1
ATOM 588 C CA . ALA A 1 82 ? 4.756 -12.075 1.902 1.00 89.25 82 ALA A CA 1
ATOM 589 C C . ALA A 1 82 ? 4.684 -11.293 3.228 1.00 89.25 82 ALA A C 1
ATOM 591 O O . ALA A 1 82 ? 3.610 -11.191 3.815 1.00 89.25 82 ALA A O 1
ATOM 592 N N . CYS A 1 83 ? 5.796 -10.692 3.662 1.00 91.62 83 CYS A N 1
ATOM 593 C CA . CYS A 1 83 ? 5.847 -9.853 4.864 1.00 91.62 83 CYS A CA 1
ATOM 594 C C . CYS A 1 83 ? 4.986 -8.592 4.703 1.00 91.62 83 CYS A C 1
ATOM 596 O O . CYS A 1 83 ? 4.239 -8.225 5.604 1.00 91.62 83 CYS A O 1
ATOM 598 N N . LEU A 1 84 ? 5.035 -7.962 3.526 1.00 89.88 84 LEU A N 1
ATOM 599 C CA . LEU A 1 84 ? 4.245 -6.773 3.208 1.00 89.88 84 LEU A CA 1
ATOM 600 C C . LEU A 1 84 ? 2.739 -7.079 3.211 1.00 89.88 84 LEU A C 1
ATOM 602 O O . LEU A 1 84 ? 1.959 -6.326 3.788 1.00 89.88 84 LEU A O 1
ATOM 606 N N . GLY A 1 85 ? 2.325 -8.197 2.607 1.00 88.81 85 GLY A N 1
ATOM 607 C CA . GLY A 1 85 ? 0.920 -8.611 2.610 1.00 88.81 85 GLY A CA 1
ATOM 608 C C . GLY A 1 85 ? 0.411 -8.969 4.009 1.00 88.81 85 GLY A C 1
ATOM 609 O O . GLY A 1 85 ? -0.710 -8.611 4.361 1.00 88.81 85 GLY A O 1
ATOM 610 N N . ASP A 1 86 ? 1.243 -9.611 4.830 1.00 90.56 86 ASP A N 1
ATOM 611 C CA . ASP A 1 86 ? 0.924 -9.910 6.231 1.00 90.56 86 ASP A CA 1
ATOM 612 C C . ASP A 1 86 ? 0.798 -8.631 7.076 1.00 90.56 86 ASP A C 1
ATOM 614 O O . ASP A 1 86 ? -0.162 -8.483 7.832 1.00 90.56 86 ASP A O 1
ATOM 618 N N . ALA A 1 87 ? 1.694 -7.658 6.881 1.00 90.25 87 ALA A N 1
ATOM 619 C CA . ALA A 1 87 ? 1.617 -6.355 7.537 1.00 90.25 87 ALA A CA 1
ATOM 620 C C . ALA A 1 87 ? 0.312 -5.616 7.200 1.00 90.25 87 ALA A C 1
ATOM 622 O O . ALA A 1 87 ? -0.329 -5.066 8.094 1.00 90.25 87 ALA A O 1
ATOM 623 N N . VAL A 1 88 ? -0.106 -5.632 5.930 1.00 89.31 88 VAL A N 1
ATOM 624 C CA . VAL A 1 88 ? -1.370 -5.030 5.474 1.00 89.31 88 VAL A CA 1
ATOM 625 C C . VAL A 1 88 ? -2.586 -5.742 6.078 1.00 89.31 88 VAL A C 1
ATOM 627 O O . VAL A 1 88 ? -3.519 -5.080 6.524 1.00 89.31 88 VAL A O 1
ATOM 630 N N . LEU A 1 89 ? -2.586 -7.073 6.163 1.00 88.44 89 LEU A N 1
ATOM 631 C CA . LEU A 1 89 ? -3.698 -7.797 6.792 1.00 88.44 89 LEU A CA 1
ATOM 632 C C . LEU A 1 89 ? -3.805 -7.515 8.289 1.00 88.44 89 LEU A C 1
ATOM 634 O O . LEU A 1 89 ? -4.893 -7.242 8.791 1.00 88.44 89 LEU A O 1
ATOM 638 N N . ARG A 1 90 ? -2.679 -7.531 9.007 1.00 88.62 90 ARG A N 1
ATOM 639 C CA . ARG A 1 90 ? -2.654 -7.281 10.459 1.00 88.62 90 ARG A CA 1
ATOM 640 C C . ARG A 1 90 ? -2.937 -5.832 10.826 1.00 88.62 90 ARG A C 1
ATOM 642 O O . ARG A 1 90 ? -3.427 -5.570 11.918 1.00 88.62 90 ARG A O 1
ATOM 649 N N . ALA A 1 91 ? -2.637 -4.904 9.924 1.00 87.38 91 ALA A N 1
ATOM 650 C CA . ALA A 1 91 ? -2.956 -3.494 10.079 1.00 87.38 91 ALA A CA 1
ATOM 651 C C . ALA A 1 91 ? -4.467 -3.231 10.210 1.00 87.38 91 ALA A C 1
ATOM 653 O O . ALA A 1 91 ? -4.854 -2.237 10.819 1.00 87.38 91 ALA A O 1
ATOM 654 N N . GLY A 1 92 ? -5.324 -4.109 9.678 1.00 85.88 92 GLY A N 1
ATOM 655 C CA . GLY A 1 92 ? -6.775 -3.949 9.780 1.00 85.88 92 GLY A CA 1
ATOM 656 C C . GLY A 1 92 ? -7.324 -2.838 8.882 1.00 85.88 92 GLY A C 1
ATOM 657 O O . GLY A 1 92 ? -8.217 -2.096 9.295 1.00 85.88 92 GLY A O 1
ATOM 658 N N . PHE A 1 93 ? -6.779 -2.709 7.668 1.00 88.38 93 PHE A N 1
ATOM 659 C CA . PHE A 1 93 ? -7.341 -1.836 6.636 1.00 88.38 93 PHE A CA 1
ATOM 660 C C . PHE A 1 93 ? -8.785 -2.224 6.300 1.00 88.38 93 PHE A C 1
ATOM 662 O O . PHE A 1 93 ? -9.166 -3.394 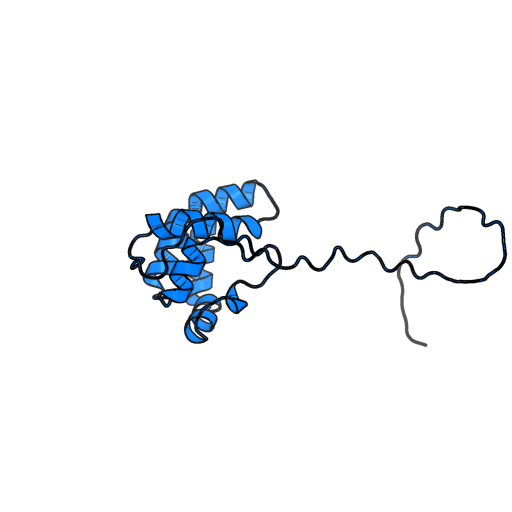6.371 1.00 88.38 93 PHE A O 1
ATOM 669 N N . SER A 1 94 ? -9.587 -1.245 5.880 1.00 87.50 94 SER A N 1
ATOM 670 C CA . SER A 1 94 ? -10.945 -1.516 5.403 1.00 87.50 94 SER A CA 1
ATOM 671 C C . SER A 1 94 ? -10.955 -2.386 4.138 1.00 87.50 94 SER A C 1
ATOM 673 O O . SER A 1 94 ? -10.022 -2.352 3.332 1.00 87.50 94 SER A O 1
ATOM 675 N N . ALA A 1 95 ? -12.050 -3.121 3.916 1.00 84.62 95 ALA A N 1
ATOM 676 C CA . ALA A 1 95 ? -12.211 -3.986 2.745 1.00 84.62 95 ALA A CA 1
ATOM 677 C C . ALA A 1 95 ? -11.978 -3.242 1.416 1.00 84.62 95 ALA A C 1
ATOM 679 O O . ALA A 1 95 ? -11.313 -3.770 0.530 1.00 84.62 95 ALA A O 1
ATOM 680 N N . GLY A 1 96 ? -12.442 -1.992 1.293 1.00 82.81 96 GLY A N 1
ATOM 681 C CA . GLY A 1 96 ? -12.213 -1.176 0.094 1.00 82.81 96 GLY A CA 1
ATOM 682 C C . GLY A 1 96 ? -10.725 -0.924 -0.180 1.00 82.81 96 GLY A C 1
ATOM 683 O O . GLY A 1 96 ? -10.267 -1.081 -1.310 1.00 82.81 96 GLY A O 1
ATOM 684 N N . SER A 1 97 ? -9.953 -0.616 0.865 1.00 86.75 97 SER A N 1
ATOM 685 C CA . SER A 1 97 ? -8.499 -0.445 0.770 1.00 86.75 97 SER A CA 1
ATOM 686 C C . SER A 1 97 ? -7.781 -1.773 0.492 1.00 86.75 97 SER A C 1
ATOM 688 O O . SER A 1 97 ? -6.865 -1.817 -0.327 1.00 86.75 97 SER A O 1
ATOM 690 N N . LEU A 1 98 ? -8.232 -2.882 1.091 1.00 86.75 98 LEU A N 1
ATOM 691 C CA . LEU A 1 98 ? -7.706 -4.220 0.793 1.00 86.75 98 LEU A CA 1
ATOM 692 C C . LEU A 1 98 ? -7.929 -4.609 -0.674 1.00 86.75 98 LEU A C 1
ATOM 694 O O . LEU A 1 98 ? -7.002 -5.082 -1.328 1.00 86.75 98 LEU A O 1
ATOM 698 N N . HIS A 1 99 ? -9.115 -4.350 -1.228 1.00 85.50 99 HIS A N 1
ATOM 699 C CA . HIS A 1 99 ? -9.401 -4.583 -2.646 1.00 85.50 99 HIS A CA 1
ATOM 700 C C . HIS A 1 99 ? -8.549 -3.729 -3.576 1.00 85.50 99 HIS A C 1
ATOM 702 O O . HIS A 1 99 ? -8.155 -4.199 -4.644 1.00 85.50 99 HIS A O 1
ATOM 708 N N . PHE A 1 100 ? -8.238 -2.499 -3.171 1.00 83.38 100 PHE A N 1
ATOM 709 C CA . PHE A 1 100 ? -7.311 -1.649 -3.901 1.00 83.38 100 PHE A CA 1
ATOM 710 C C . PHE A 1 100 ? -5.892 -2.244 -3.919 1.00 83.38 100 PHE A C 1
ATOM 712 O O . PHE A 1 100 ? -5.274 -2.328 -4.982 1.00 83.38 100 PHE A O 1
ATOM 719 N N . PHE A 1 101 ? -5.407 -2.760 -2.784 1.00 84.75 101 PHE A N 1
ATOM 720 C CA . PHE A 1 101 ? -4.114 -3.451 -2.722 1.00 84.75 101 PHE A CA 1
ATOM 721 C C . PHE A 1 101 ? -4.082 -4.728 -3.565 1.00 84.75 101 PHE A C 1
ATOM 723 O O . PHE A 1 101 ? -3.095 -4.965 -4.256 1.00 84.75 101 PHE A O 1
ATOM 730 N N . VAL A 1 102 ? -5.157 -5.523 -3.553 1.00 85.06 102 VAL A N 1
ATOM 731 C CA . VAL A 1 102 ? -5.310 -6.713 -4.411 1.00 85.06 102 VAL A CA 1
ATOM 732 C C . VAL A 1 102 ? -5.312 -6.319 -5.882 1.00 85.06 102 VAL A C 1
ATOM 734 O O . VAL A 1 102 ? -4.640 -6.961 -6.682 1.00 85.06 102 VAL A O 1
ATOM 737 N N . GLY A 1 103 ? -6.017 -5.239 -6.227 1.00 81.75 103 GLY A N 1
ATOM 738 C CA . GLY A 1 103 ? -6.056 -4.710 -7.585 1.00 81.75 103 GLY A CA 1
ATOM 739 C C . GLY A 1 103 ? -4.672 -4.308 -8.090 1.00 81.75 103 GLY A C 1
ATOM 740 O O . GLY A 1 103 ? -4.395 -4.433 -9.276 1.00 81.75 103 GLY A O 1
ATOM 741 N N . GLY A 1 104 ? -3.770 -3.882 -7.202 1.00 79.75 104 GLY A N 1
ATOM 742 C CA . GLY A 1 104 ? -2.356 -3.703 -7.526 1.00 79.75 104 GLY A CA 1
ATOM 743 C C . GLY A 1 104 ? -2.085 -2.662 -8.603 1.00 79.75 104 GLY A C 1
ATOM 744 O O . GLY A 1 104 ? -1.142 -2.820 -9.386 1.00 79.75 104 GLY A O 1
ATOM 745 N N . ALA A 1 105 ? -2.940 -1.639 -8.666 1.00 77.94 105 ALA A N 1
ATOM 746 C CA . ALA A 1 105 ? -2.872 -0.594 -9.671 1.00 77.94 105 ALA A CA 1
ATOM 747 C C . ALA A 1 105 ? -1.475 0.061 -9.669 1.00 77.94 105 ALA A C 1
ATOM 749 O O . ALA A 1 105 ? -0.995 0.477 -8.610 1.00 77.94 105 ALA A O 1
ATOM 750 N N . PRO A 1 106 ? -0.786 0.143 -10.819 1.00 70.69 106 PRO A N 1
ATOM 751 C CA . PRO A 1 106 ? 0.534 0.746 -10.902 1.00 70.69 106 PRO A CA 1
ATOM 752 C C . PRO A 1 106 ? 0.420 2.276 -10.844 1.00 70.69 106 PRO A C 1
ATOM 754 O O . PRO A 1 106 ? 0.373 2.969 -11.859 1.00 70.69 106 PRO A O 1
ATOM 757 N N . LEU A 1 107 ? 0.411 2.814 -9.624 1.00 67.56 107 LEU A N 1
ATOM 758 C CA . LEU A 1 107 ? 0.205 4.244 -9.361 1.00 67.56 107 LEU A CA 1
ATOM 759 C C . LEU A 1 107 ? 1.319 5.147 -9.911 1.00 67.56 107 LEU A C 1
ATOM 761 O O . LEU A 1 107 ? 1.115 6.350 -10.075 1.00 67.56 107 LEU A O 1
ATOM 765 N N . GLY A 1 108 ? 2.498 4.597 -10.207 1.00 66.88 108 GLY A N 1
ATOM 766 C CA . GLY A 1 108 ? 3.635 5.369 -10.707 1.00 66.88 108 GLY A CA 1
ATOM 767 C C . GLY A 1 108 ? 4.065 6.450 -9.710 1.00 66.88 108 GLY A C 1
ATOM 768 O O . GLY A 1 108 ? 4.507 6.133 -8.614 1.00 66.88 108 GLY A O 1
ATOM 769 N N . SER A 1 109 ? 3.955 7.729 -10.085 1.00 59.53 109 SER A N 1
ATOM 770 C CA . SER A 1 109 ? 4.257 8.871 -9.204 1.00 59.53 109 SER A CA 1
ATOM 771 C C . SER A 1 109 ? 3.081 9.331 -8.330 1.00 59.53 109 SER A C 1
ATOM 773 O O . SER A 1 109 ? 3.229 10.309 -7.600 1.00 59.53 109 SER A O 1
ATOM 775 N N . GLY A 1 110 ? 1.914 8.687 -8.430 1.00 64.62 110 GLY A N 1
ATOM 776 C CA . GLY A 1 110 ? 0.735 9.014 -7.624 1.00 64.62 110 GLY A CA 1
ATOM 777 C C . GLY A 1 110 ? 0.868 8.586 -6.162 1.00 64.62 110 GLY A C 1
ATOM 778 O O . GLY A 1 110 ? 1.628 7.677 -5.829 1.00 64.62 110 GLY A O 1
ATOM 779 N N . SER A 1 111 ? 0.111 9.229 -5.272 1.00 72.62 111 SER A N 1
ATOM 780 C CA . SER A 1 111 ? 0.106 8.884 -3.851 1.00 72.62 111 SER A CA 1
ATOM 781 C C . SER A 1 111 ? -0.891 7.766 -3.570 1.00 72.62 111 SER A C 1
ATOM 783 O O . SER A 1 111 ? -2.092 7.917 -3.772 1.00 72.62 111 SER A O 1
ATOM 785 N N . MET A 1 112 ? -0.412 6.648 -3.025 1.00 77.94 112 MET A N 1
ATOM 786 C CA . MET A 1 112 ? -1.277 5.542 -2.598 1.00 77.94 112 MET A CA 1
ATOM 787 C C . MET A 1 112 ? -2.330 5.971 -1.574 1.00 77.94 112 MET A C 1
ATOM 789 O O . MET A 1 112 ? -3.455 5.481 -1.595 1.00 77.94 112 MET A O 1
ATOM 793 N N . VAL A 1 113 ? -1.971 6.928 -0.717 1.00 81.38 113 VAL A N 1
ATOM 794 C CA . VAL A 1 113 ? -2.833 7.457 0.344 1.00 81.38 113 VAL A CA 1
ATOM 795 C C . VAL A 1 113 ? -4.099 8.096 -0.231 1.00 81.38 113 VAL A C 1
ATOM 797 O O . VAL A 1 113 ? -5.160 8.016 0.378 1.00 81.38 113 VAL A O 1
ATOM 800 N N . GLU A 1 114 ? -4.032 8.692 -1.420 1.00 79.44 114 GLU A N 1
ATOM 801 C CA . GLU A 1 114 ? -5.186 9.360 -2.035 1.00 79.44 114 GLU A CA 1
ATOM 802 C C . GLU A 1 114 ? -6.270 8.378 -2.496 1.00 79.44 114 GLU A C 1
ATOM 804 O O . GLU A 1 114 ? -7.427 8.766 -2.634 1.00 79.44 114 GLU A O 1
ATOM 809 N N . HIS A 1 115 ? -5.918 7.102 -2.670 1.00 80.75 115 HIS A N 1
ATOM 810 C CA . HIS A 1 115 ? -6.813 6.060 -3.172 1.00 80.75 115 HIS A CA 1
ATOM 811 C C . HIS A 1 115 ? -7.329 5.108 -2.088 1.00 80.75 115 HIS A C 1
ATOM 813 O O . HIS A 1 115 ? -8.090 4.188 -2.387 1.00 80.75 115 HIS A O 1
ATOM 819 N N . LEU A 1 116 ? -6.942 5.322 -0.829 1.00 83.88 116 LEU A N 1
ATOM 820 C CA . LEU A 1 116 ? -7.469 4.544 0.288 1.00 83.88 116 LEU A CA 1
ATOM 821 C C . LEU A 1 116 ? -8.918 4.939 0.584 1.00 83.88 116 LEU A C 1
ATOM 823 O O . LEU A 1 116 ? -9.2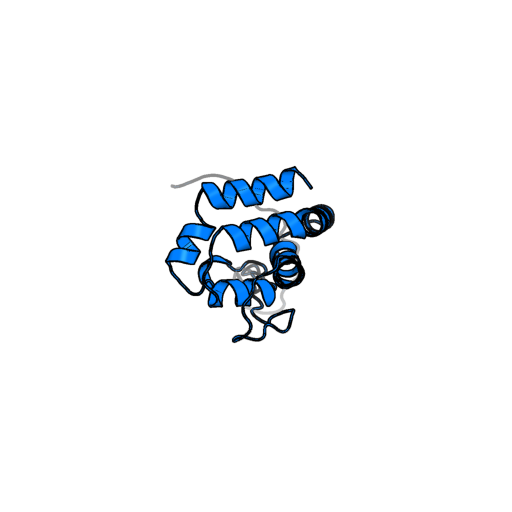77 6.118 0.567 1.00 83.88 116 LEU A O 1
ATOM 827 N N . ALA A 1 117 ? -9.740 3.933 0.883 1.00 83.50 117 ALA A N 1
ATOM 828 C CA . ALA A 1 117 ? -11.190 4.075 0.963 1.00 83.50 117 ALA A CA 1
ATOM 829 C C . ALA A 1 117 ? -11.657 4.960 2.129 1.00 83.50 117 ALA A C 1
ATOM 831 O O . ALA A 1 117 ? -12.727 5.561 2.054 1.00 83.50 117 ALA A O 1
ATOM 832 N N . THR A 1 118 ? -10.877 5.039 3.210 1.00 85.75 118 THR A N 1
ATOM 833 C CA . THR A 1 118 ? -11.239 5.793 4.416 1.00 85.75 118 THR A CA 1
ATOM 834 C C . THR A 1 118 ? -10.074 6.629 4.928 1.00 85.75 118 THR A C 1
ATOM 836 O O . THR A 1 118 ? -8.912 6.260 4.770 1.00 85.75 118 THR A O 1
ATOM 839 N N . ASP A 1 119 ? -10.359 7.736 5.617 1.00 87.50 119 ASP A N 1
ATOM 840 C CA . ASP A 1 119 ? -9.300 8.559 6.218 1.00 87.50 119 ASP A CA 1
ATOM 841 C C . ASP A 1 119 ? -8.562 7.837 7.354 1.00 87.50 119 ASP A C 1
ATOM 843 O O . ASP A 1 119 ? -7.382 8.093 7.590 1.00 87.50 119 ASP A O 1
ATOM 847 N N . LYS A 1 120 ? -9.214 6.871 8.013 1.00 88.75 120 LYS A N 1
ATOM 848 C CA . LYS A 1 120 ? -8.563 5.989 8.988 1.00 88.75 120 LYS A CA 1
ATOM 849 C C . LYS A 1 120 ? -7.480 5.135 8.326 1.00 88.75 120 LYS A C 1
ATOM 851 O O . LYS A 1 120 ? -6.379 5.038 8.860 1.00 88.75 120 LYS A O 1
ATOM 856 N N . ASP A 1 121 ? -7.767 4.566 7.156 1.00 89.25 121 ASP A N 1
ATOM 857 C CA . ASP A 1 121 ? -6.783 3.803 6.382 1.00 89.25 121 ASP A CA 1
ATOM 858 C C . ASP A 1 121 ? -5.613 4.693 5.951 1.00 89.25 121 ASP A C 1
ATOM 860 O O . ASP A 1 121 ? -4.458 4.281 6.038 1.00 89.25 121 ASP A O 1
ATOM 864 N N . LYS A 1 122 ? -5.894 5.937 5.545 1.00 89.56 122 LYS A N 1
ATOM 865 C CA . LYS A 1 122 ? -4.861 6.930 5.208 1.00 89.56 122 LYS A CA 1
ATOM 866 C C . LYS A 1 122 ? -3.930 7.196 6.378 1.00 89.56 122 LYS A C 1
ATOM 868 O O . LYS A 1 122 ? -2.714 7.096 6.226 1.00 89.56 122 LYS A O 1
ATOM 873 N N . GLN A 1 123 ? -4.496 7.480 7.549 1.00 89.94 123 GLN A N 1
ATOM 874 C CA . GLN A 1 123 ? -3.722 7.698 8.768 1.00 89.94 123 GLN A CA 1
ATOM 875 C C . GLN A 1 123 ? -2.898 6.467 9.135 1.00 89.94 123 GLN A C 1
ATOM 877 O O . GLN A 1 123 ? -1.724 6.600 9.479 1.00 89.94 123 GLN A O 1
ATOM 882 N N . LEU A 1 124 ? -3.485 5.274 9.010 1.00 90.00 124 LEU A N 1
ATOM 883 C CA . LEU A 1 124 ? -2.801 4.024 9.296 1.00 90.00 124 LEU A CA 1
ATOM 884 C C . LEU A 1 124 ? -1.613 3.809 8.357 1.00 90.00 124 LEU A C 1
ATOM 886 O O . LEU A 1 124 ? -0.512 3.531 8.836 1.00 90.00 124 LEU A O 1
ATOM 890 N N . TRP A 1 125 ? -1.813 4.016 7.052 1.00 87.62 125 TRP A N 1
ATOM 891 C CA . TRP A 1 125 ? -0.764 3.930 6.038 1.00 87.62 125 TRP A CA 1
ATOM 892 C C . TRP A 1 125 ? 0.398 4.882 6.331 1.00 87.62 125 TRP A C 1
ATOM 894 O O . TRP A 1 125 ? 1.560 4.511 6.191 1.00 87.62 125 TRP A O 1
ATOM 904 N N . THR A 1 126 ? 0.098 6.104 6.773 1.00 87.00 126 THR A N 1
ATOM 905 C CA . THR A 1 126 ? 1.113 7.104 7.135 1.00 87.00 126 THR A CA 1
ATOM 906 C C . THR A 1 126 ? 1.662 6.951 8.553 1.00 87.00 126 THR A C 1
ATOM 908 O O . THR A 1 126 ? 2.560 7.695 8.942 1.00 87.00 126 THR A O 1
ATOM 911 N N . SER A 1 127 ? 1.138 6.016 9.351 1.00 90.06 127 SER A N 1
ATOM 912 C CA . SER A 1 127 ? 1.546 5.879 10.747 1.00 90.06 127 SER A CA 1
ATOM 913 C C . SER A 1 127 ? 2.984 5.376 10.854 1.00 90.06 127 SER A C 1
ATOM 915 O O . SER A 1 127 ? 3.422 4.505 10.097 1.00 90.06 127 SER A O 1
ATOM 917 N N . THR A 1 128 ? 3.723 5.881 11.843 1.00 89.81 128 THR A N 1
ATOM 918 C CA . THR A 1 128 ? 5.108 5.460 12.108 1.00 89.81 128 THR A CA 1
ATOM 919 C C . THR A 1 128 ? 5.211 3.960 12.382 1.00 89.81 128 THR A C 1
ATOM 921 O O . THR A 1 128 ? 6.168 3.316 11.963 1.00 89.81 128 THR A O 1
ATOM 924 N N . ALA A 1 129 ? 4.211 3.385 13.057 1.00 89.25 129 ALA A N 1
ATOM 925 C CA . ALA A 1 129 ? 4.175 1.956 13.350 1.00 89.25 129 ALA A CA 1
ATOM 926 C C . ALA A 1 129 ? 4.093 1.129 12.059 1.00 89.25 129 ALA A C 1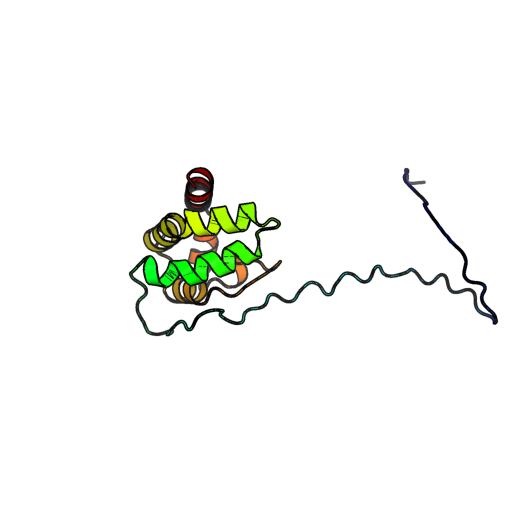
ATOM 928 O O . ALA A 1 129 ? 4.944 0.274 11.818 1.00 89.25 129 ALA A O 1
ATOM 929 N N . PHE A 1 130 ? 3.121 1.431 11.194 1.00 88.69 130 PHE A N 1
ATOM 930 C CA . PHE A 1 130 ? 2.919 0.693 9.949 1.00 88.69 130 PHE A CA 1
ATOM 931 C C . PHE A 1 130 ? 4.062 0.910 8.950 1.00 88.69 130 PHE A C 1
ATOM 933 O O . PHE A 1 130 ? 4.607 -0.049 8.404 1.00 88.69 130 PHE A O 1
ATOM 940 N N . THR A 1 131 ? 4.488 2.159 8.750 1.00 87.44 131 THR A N 1
ATOM 941 C CA . THR A 1 131 ? 5.643 2.480 7.893 1.00 87.44 131 THR A CA 1
ATOM 942 C C . THR A 1 131 ? 6.933 1.827 8.402 1.00 87.44 131 THR A C 1
ATOM 944 O O . THR A 1 131 ? 7.746 1.358 7.597 1.00 87.44 131 THR A O 1
ATOM 947 N N . GLY A 1 132 ? 7.099 1.719 9.725 1.00 88.88 132 GLY A N 1
ATOM 948 C CA . GLY A 1 132 ? 8.171 0.969 10.375 1.00 88.88 132 GLY A CA 1
ATOM 949 C C . GLY A 1 132 ? 8.134 -0.522 10.041 1.00 88.88 132 GLY A C 1
ATOM 950 O O . GLY A 1 132 ? 9.158 -1.074 9.637 1.00 88.88 132 GLY A O 1
ATOM 951 N N . THR A 1 133 ? 6.963 -1.162 10.125 1.00 90.75 133 THR A N 1
ATOM 952 C CA . THR A 1 133 ? 6.774 -2.569 9.734 1.00 90.75 133 THR A CA 1
ATOM 953 C C . THR A 1 133 ? 7.083 -2.792 8.253 1.00 90.75 133 THR A C 1
ATOM 955 O O . THR A 1 133 ? 7.864 -3.682 7.921 1.00 90.75 133 THR A O 1
ATOM 958 N N . MET A 1 134 ? 6.552 -1.946 7.365 1.00 88.06 134 MET A N 1
ATOM 959 C CA . MET A 1 134 ? 6.798 -2.022 5.918 1.00 88.06 134 MET A CA 1
ATOM 960 C C . MET A 1 134 ? 8.291 -1.891 5.588 1.00 88.06 134 MET A C 1
ATOM 962 O O . MET A 1 134 ? 8.846 -2.679 4.821 1.00 88.06 134 MET A O 1
ATOM 966 N N . SER A 1 135 ? 8.970 -0.929 6.217 1.00 87.75 135 SER A N 1
ATOM 967 C CA . SER A 1 135 ? 10.417 -0.739 6.065 1.00 87.75 135 SER A CA 1
ATOM 968 C C . SER A 1 135 ? 11.218 -1.911 6.638 1.00 87.75 135 SER A C 1
ATOM 970 O O . SER A 1 135 ? 12.253 -2.278 6.087 1.00 87.75 135 SER A O 1
ATOM 972 N N . GLY A 1 136 ? 10.741 -2.509 7.733 1.00 89.88 136 GLY A N 1
ATOM 973 C CA . GLY A 1 136 ? 11.295 -3.732 8.309 1.00 89.88 136 GLY A CA 1
ATOM 974 C C . GLY A 1 136 ? 11.248 -4.893 7.319 1.00 89.88 136 GLY A C 1
ATOM 975 O O . GLY A 1 136 ? 12.284 -5.492 7.050 1.00 89.88 136 GLY A O 1
ATOM 976 N N . CYS A 1 137 ? 10.092 -5.130 6.692 1.00 88.56 137 CYS A N 1
ATOM 977 C CA . CYS A 1 137 ? 9.930 -6.160 5.664 1.00 88.56 137 CYS A CA 1
ATOM 978 C C . CYS A 1 137 ? 10.919 -5.997 4.502 1.00 88.56 137 CYS A C 1
ATOM 980 O O . CYS A 1 137 ? 11.510 -6.975 4.060 1.00 88.56 137 CYS A O 1
ATOM 982 N N . LEU A 1 138 ? 11.132 -4.765 4.028 1.00 86.31 138 LEU A N 1
ATOM 983 C CA . LEU A 1 138 ? 12.067 -4.479 2.933 1.00 86.31 138 LEU A CA 1
ATOM 984 C C . LEU A 1 138 ? 13.544 -4.593 3.335 1.00 86.31 138 LEU A C 1
ATOM 986 O O . LEU A 1 138 ? 14.399 -4.775 2.471 1.00 86.31 138 LEU A O 1
ATOM 990 N N . ARG A 1 139 ? 13.865 -4.440 4.624 1.00 87.31 139 ARG A N 1
ATOM 991 C CA . ARG A 1 139 ? 15.231 -4.596 5.144 1.00 87.31 139 ARG A CA 1
ATOM 992 C C . ARG A 1 139 ? 15.591 -6.062 5.375 1.00 87.31 139 ARG A C 1
ATOM 994 O O . ARG A 1 139 ? 16.760 -6.416 5.284 1.00 87.31 139 ARG A O 1
ATOM 1001 N N . SER A 1 140 ? 14.595 -6.880 5.699 1.00 78.31 140 SER A N 1
ATOM 1002 C CA . SER A 1 140 ? 14.733 -8.319 5.934 1.00 78.31 140 SER A CA 1
ATOM 1003 C C . SER A 1 140 ? 14.641 -9.167 4.658 1.00 78.31 140 SER A C 1
ATOM 1005 O O . SER A 1 140 ? 14.758 -10.387 4.755 1.00 78.31 140 SER A O 1
ATOM 1007 N N . ALA A 1 141 ? 14.420 -8.537 3.500 1.00 74.81 141 ALA A N 1
ATOM 1008 C CA . ALA A 1 141 ? 14.317 -9.153 2.176 1.00 74.81 141 ALA A CA 1
ATOM 1009 C C . ALA A 1 141 ? 15.561 -8.890 1.317 1.00 74.81 141 ALA A C 1
ATOM 1011 O O . ALA A 1 141 ? 15.918 -9.806 0.546 1.00 74.81 141 ALA A O 1
#

Secondary structure (DSSP, 8-state):
--------------PPPS----------------------SS---TTS----HHHHHHHHHHHHHTT-SSHHHHHHHHHHHHHHHHHHHHHT--HHHHHHHHHT---TTS-GGGG-SSHHHHHHHH-HHHHHHHHHHHH--